Protein AF-A0A7C3TQA4-F1 (afdb_monomer_lite)

pLDDT: mean 70.21, std 20.8, range [30.2, 94.38]

Sequence (153 aa):
MIAHLFLALSFQSHSLDEIMVIEIKKLATSVAVTRKSTDLFTRYVGKLLFQKILEKLKHLVEHEVVVIDFDGIRSVDASFVDECIVPLLELSQTNTIPFYIKLINITDNVEYIVHQVIGMAKEQKRYIVMTDRLCKNGCHALGSISEMEKDII

Foldseek 3Di:
DPDPPPPVPPPPDPDPPQEAEDELVVQLVVVVVPPDDPLEAAQVSLQSSQVVVVVVCVPHDAAGEYEYECVPRRYYALNSCVRHVVVVQVCLVVPPRHYAYEYEPDDPRRVVSNLVSQVPPPDQDFHQYFYPDPDPVGTDRSGDDDPVNVVVD

Structure (mmCIF, N/CA/C/O backbone):
data_AF-A0A7C3TQA4-F1
#
_entry.id   AF-A0A7C3TQA4-F1
#
loop_
_atom_site.group_PDB
_atom_site.id
_atom_site.type_symbol
_atom_site.label_atom_id
_atom_site.label_alt_id
_atom_site.label_comp_id
_atom_site.label_asym_id
_atom_site.label_entity_id
_atom_site.label_seq_id
_atom_site.pdbx_PDB_ins_code
_atom_site.Cartn_x
_atom_site.Cartn_y
_atom_site.Cartn_z
_atom_site.occupancy
_atom_site.B_iso_or_equiv
_atom_site.auth_seq_id
_atom_site.auth_comp_id
_atom_site.auth_asym_id
_atom_site.auth_atom_id
_atom_site.pdbx_PDB_model_num
ATOM 1 N N . MET A 1 1 ? -35.444 -19.370 32.653 1.00 40.62 1 MET A N 1
ATOM 2 C CA . MET A 1 1 ? -34.397 -19.863 31.729 1.00 40.62 1 MET A CA 1
ATOM 3 C C . MET A 1 1 ? -34.851 -19.701 30.279 1.00 40.62 1 MET A C 1
ATOM 5 O O . MET A 1 1 ? -35.178 -20.686 29.640 1.00 40.62 1 MET A O 1
ATOM 9 N N . ILE A 1 2 ? -34.910 -18.473 29.757 1.00 42.88 2 ILE A N 1
ATOM 10 C CA . ILE A 1 2 ? -35.090 -18.208 28.315 1.00 42.88 2 ILE A CA 1
ATOM 11 C C . ILE A 1 2 ? -34.295 -16.932 28.005 1.00 42.88 2 ILE A C 1
ATOM 13 O O . ILE A 1 2 ? -34.861 -15.865 27.815 1.00 42.88 2 ILE A O 1
ATOM 17 N N . ALA A 1 3 ? -32.966 -17.014 28.089 1.00 36.03 3 ALA A N 1
ATOM 18 C CA . ALA A 1 3 ? -32.076 -15.887 27.776 1.00 36.03 3 ALA A CA 1
ATOM 19 C C . ALA A 1 3 ? -30.912 -16.274 26.845 1.00 36.03 3 ALA A C 1
ATOM 21 O O . ALA A 1 3 ? -30.164 -15.408 26.415 1.00 36.03 3 ALA A O 1
ATOM 22 N N . HIS A 1 4 ? -30.778 -17.555 26.481 1.00 36.06 4 HIS A N 1
ATOM 23 C CA . HIS A 1 4 ? -29.654 -18.034 25.666 1.00 36.06 4 HIS A CA 1
ATOM 24 C C . HIS A 1 4 ? -29.997 -18.346 24.206 1.00 36.06 4 HIS A C 1
ATOM 26 O O . HIS A 1 4 ? -29.104 -18.718 23.457 1.00 36.06 4 HIS A O 1
ATOM 32 N N . LEU A 1 5 ? -31.248 -18.156 23.770 1.00 33.97 5 LEU A N 1
ATOM 33 C CA . LEU A 1 5 ? -31.650 -18.476 22.392 1.00 33.97 5 LEU A CA 1
ATOM 34 C C . LEU A 1 5 ? -31.762 -17.257 21.458 1.00 33.97 5 LEU A C 1
ATOM 36 O O . LEU A 1 5 ? -32.007 -17.431 20.273 1.00 33.97 5 LEU A O 1
ATOM 40 N N . PHE A 1 6 ? -31.559 -16.032 21.958 1.00 30.20 6 PHE A N 1
ATOM 41 C CA . PHE A 1 6 ? -31.704 -14.810 21.148 1.00 30.20 6 PHE A CA 1
ATOM 42 C C . PHE A 1 6 ? -30.388 -14.234 20.601 1.00 30.20 6 PHE A C 1
ATOM 44 O O . PHE A 1 6 ? -30.428 -13.376 19.730 1.00 30.20 6 PHE A O 1
ATOM 51 N N . LEU A 1 7 ? -29.229 -14.721 21.055 1.00 33.81 7 LEU A N 1
ATOM 52 C CA . LEU A 1 7 ? -27.917 -14.213 20.621 1.00 33.81 7 LEU A CA 1
ATOM 53 C C . LEU A 1 7 ? -27.311 -14.979 19.434 1.00 33.81 7 LEU A C 1
ATOM 55 O O . LEU A 1 7 ? -26.341 -14.519 18.846 1.00 33.81 7 LEU A O 1
ATOM 59 N N . ALA A 1 8 ? -27.893 -16.120 19.054 1.00 31.33 8 ALA A N 1
ATOM 60 C CA . ALA A 1 8 ? -27.412 -16.936 17.934 1.00 31.33 8 ALA A CA 1
ATOM 61 C C . ALA A 1 8 ? -28.081 -16.597 16.586 1.00 31.33 8 ALA A C 1
ATOM 63 O O . ALA A 1 8 ? -27.720 -17.175 15.567 1.00 31.33 8 ALA A O 1
ATOM 64 N N . LEU A 1 9 ? -29.053 -15.675 16.567 1.00 31.16 9 LEU A N 1
ATOM 65 C CA . LEU A 1 9 ? -29.832 -15.320 15.370 1.00 31.16 9 LEU A CA 1
ATOM 66 C C . LEU A 1 9 ? -29.631 -13.870 14.898 1.00 31.16 9 LEU A C 1
ATOM 68 O O . LEU A 1 9 ? -30.233 -13.474 13.907 1.00 31.16 9 LEU A O 1
ATOM 72 N N . SER A 1 10 ? -28.772 -13.084 15.553 1.00 31.02 10 SER A N 1
ATOM 73 C CA . SER A 1 10 ? -28.471 -11.703 15.139 1.00 31.02 10 SER A CA 1
ATOM 74 C C . SER A 1 10 ? -27.234 -11.563 14.244 1.00 31.02 10 SER A C 1
ATOM 76 O O . SER A 1 10 ? -26.907 -10.451 13.854 1.00 31.02 10 SER A O 1
ATOM 78 N N . PHE A 1 11 ? -26.553 -12.662 13.895 1.00 38.72 11 PHE A N 1
ATOM 79 C CA . PHE A 1 11 ? -25.358 -12.644 13.032 1.00 38.72 11 PHE A CA 1
ATOM 80 C C . PHE A 1 11 ? -25.597 -13.160 11.605 1.00 38.72 11 PHE A C 1
ATOM 82 O O . PHE A 1 11 ? -24.659 -13.330 10.833 1.00 38.72 11 PHE A O 1
ATOM 89 N N . GLN A 1 12 ? -26.854 -13.380 11.215 1.00 39.19 12 GLN A N 1
ATOM 90 C CA . GLN A 1 12 ? -27.218 -13.537 9.809 1.00 39.19 12 GLN A CA 1
ATOM 91 C C . GLN A 1 12 ? -27.647 -12.172 9.267 1.00 39.19 12 GLN A C 1
ATOM 93 O O . GLN A 1 12 ? -28.634 -11.625 9.747 1.00 39.19 12 GLN A O 1
ATOM 98 N N . SER A 1 13 ? -26.930 -11.680 8.246 1.00 35.59 13 SER A N 1
ATOM 99 C CA . SER A 1 13 ? -27.210 -10.491 7.407 1.00 35.59 13 SER A CA 1
ATOM 100 C C . SER A 1 13 ? -26.462 -9.168 7.663 1.00 35.59 13 SER A C 1
ATOM 102 O O . SER A 1 13 ? -27.004 -8.117 7.339 1.00 35.59 13 SER A O 1
ATOM 104 N N . HIS A 1 14 ? -25.197 -9.181 8.102 1.00 37.91 14 HIS A N 1
ATOM 105 C CA . HIS A 1 14 ? -24.308 -8.069 7.721 1.00 37.91 14 HIS A CA 1
ATOM 106 C C . HIS A 1 14 ? -23.686 -8.377 6.356 1.00 37.91 14 HIS A C 1
ATOM 108 O O . HIS A 1 14 ? -23.099 -9.432 6.124 1.00 37.91 14 HIS A O 1
ATOM 114 N N . SER A 1 15 ? -24.013 -7.505 5.417 1.00 40.22 15 SER A N 1
ATOM 115 C CA . SER A 1 15 ? -23.927 -7.642 3.973 1.00 40.22 15 SER A CA 1
ATOM 116 C C . SER A 1 15 ? -22.495 -7.685 3.450 1.00 40.22 15 SER A C 1
ATOM 118 O O . SER A 1 15 ? -21.606 -7.016 3.962 1.00 40.22 15 SER A O 1
ATOM 120 N N . LEU A 1 16 ? -22.308 -8.359 2.315 1.00 45.78 16 LEU A N 1
ATOM 121 C CA . LEU A 1 16 ? -21.136 -8.264 1.431 1.00 45.78 16 LEU A CA 1
ATOM 122 C C . LEU A 1 16 ? -20.938 -6.849 0.818 1.00 45.78 16 LEU A C 1
ATOM 124 O O . LEU A 1 16 ? -20.279 -6.716 -0.209 1.00 45.78 16 LEU A O 1
ATOM 128 N N . ASP A 1 17 ? -21.515 -5.807 1.425 1.00 50.44 17 ASP A N 1
ATOM 129 C CA . ASP A 1 17 ? -21.532 -4.423 0.934 1.00 50.44 17 ASP A CA 1
ATOM 130 C C . ASP A 1 17 ? -20.406 -3.553 1.539 1.00 50.44 17 ASP A C 1
ATOM 132 O O . ASP A 1 17 ? -20.255 -2.401 1.146 1.00 50.44 17 ASP A O 1
ATOM 136 N N . GLU A 1 18 ? -19.583 -4.087 2.451 1.00 66.62 18 GLU A N 1
ATOM 137 C CA . GLU A 1 18 ? -18.530 -3.346 3.179 1.00 66.62 18 GLU A CA 1
ATOM 138 C C . GLU A 1 18 ? -17.110 -3.767 2.750 1.00 66.62 18 GLU A C 1
ATOM 140 O O . GLU A 1 18 ? -16.225 -4.029 3.572 1.00 66.62 18 GLU A O 1
ATOM 145 N N . ILE A 1 19 ? -16.885 -3.889 1.438 1.00 74.75 19 ILE A N 1
ATOM 146 C CA . ILE A 1 19 ? -15.566 -4.218 0.883 1.00 74.75 19 ILE A CA 1
ATOM 147 C C . ILE A 1 19 ? -15.158 -3.179 -0.162 1.00 74.75 19 ILE A C 1
ATOM 149 O O . ILE A 1 19 ? -15.711 -3.124 -1.265 1.00 74.75 19 ILE A O 1
ATOM 153 N N . MET A 1 20 ? -14.095 -2.431 0.133 1.00 86.75 20 MET A N 1
ATOM 154 C CA . MET A 1 20 ? -13.449 -1.544 -0.830 1.00 86.75 20 MET A CA 1
ATOM 155 C C . MET A 1 20 ? -12.304 -2.272 -1.525 1.00 86.75 20 MET A C 1
ATOM 157 O O . MET A 1 20 ? -11.281 -2.566 -0.912 1.00 86.75 20 MET A O 1
ATOM 161 N N . VAL A 1 21 ? -12.418 -2.493 -2.835 1.00 86.19 21 VAL A N 1
ATOM 162 C CA . VAL A 1 21 ? -11.326 -3.071 -3.634 1.00 86.19 21 VAL A CA 1
ATOM 163 C C . VAL A 1 21 ? -10.502 -1.974 -4.310 1.00 86.19 21 VAL A C 1
ATOM 165 O O . VAL A 1 21 ? -11.011 -1.124 -5.047 1.00 86.19 21 VAL A O 1
ATOM 168 N N . ILE A 1 22 ? -9.192 -2.012 -4.084 1.00 87.25 22 ILE A N 1
ATOM 169 C CA . ILE A 1 22 ? -8.198 -1.128 -4.677 1.00 87.25 22 ILE A CA 1
ATOM 170 C C . ILE A 1 22 ? -7.257 -1.940 -5.563 1.00 87.25 22 ILE A C 1
ATOM 172 O O . ILE A 1 22 ? -6.329 -2.596 -5.098 1.00 87.25 22 ILE A O 1
ATOM 176 N N . GLU A 1 23 ? -7.444 -1.808 -6.871 1.00 87.38 23 GLU A N 1
ATOM 177 C CA . GLU A 1 23 ? -6.588 -2.443 -7.871 1.00 87.38 23 GLU A CA 1
ATOM 178 C C . GLU A 1 23 ? -5.332 -1.605 -8.136 1.00 87.38 23 GLU A C 1
ATOM 180 O O . GLU A 1 23 ? -5.377 -0.572 -8.823 1.00 87.38 23 GLU A O 1
ATOM 185 N N . ILE A 1 24 ? -4.186 -2.068 -7.625 1.00 85.44 24 ILE A N 1
ATOM 186 C CA . ILE A 1 24 ? -2.905 -1.353 -7.713 1.00 85.44 24 ILE A CA 1
ATOM 187 C C . ILE A 1 24 ? -2.513 -1.095 -9.167 1.00 85.44 24 ILE A C 1
ATOM 189 O O . ILE A 1 24 ? -2.080 0.005 -9.512 1.00 85.44 24 ILE A O 1
ATOM 193 N N . LYS A 1 25 ? -2.735 -2.065 -10.055 1.00 85.94 25 LYS A N 1
ATOM 194 C CA . LYS A 1 25 ? -2.447 -1.929 -11.487 1.00 85.94 25 LYS A CA 1
ATOM 195 C C . LYS A 1 25 ? -3.272 -0.825 -12.158 1.00 85.94 25 LYS A C 1
ATOM 197 O O . LYS A 1 25 ? -2.721 -0.025 -12.924 1.00 85.94 25 LYS A O 1
ATOM 202 N N . LYS A 1 26 ? -4.577 -0.741 -11.864 1.00 85.31 26 LYS A N 1
ATOM 203 C CA . LYS A 1 26 ? -5.456 0.313 -12.406 1.00 85.31 26 LYS A CA 1
ATOM 204 C C . LYS A 1 26 ? -5.027 1.686 -11.900 1.00 85.31 26 LYS A C 1
ATOM 206 O O . LYS A 1 26 ? -4.874 2.612 -12.701 1.00 85.31 26 LYS A O 1
ATOM 211 N N . LEU A 1 27 ? -4.749 1.806 -10.600 1.00 85.56 27 LEU A N 1
ATOM 212 C CA . LEU A 1 27 ? -4.234 3.047 -10.025 1.00 85.56 27 LEU A CA 1
ATOM 213 C C . LEU A 1 27 ? -2.891 3.448 -10.648 1.00 85.56 27 LEU A C 1
ATOM 215 O O . LEU A 1 27 ? -2.749 4.590 -11.083 1.00 85.56 27 LEU A O 1
ATOM 219 N N . ALA A 1 28 ? -1.946 2.517 -10.785 1.00 83.12 28 ALA A N 1
ATOM 220 C CA . ALA A 1 28 ? -0.624 2.772 -11.358 1.00 83.12 28 ALA A CA 1
ATOM 221 C C . ALA A 1 28 ? -0.692 3.222 -12.826 1.00 83.12 28 ALA A C 1
ATOM 223 O O . ALA A 1 28 ? 0.120 4.037 -13.272 1.00 83.12 28 ALA A O 1
ATOM 224 N N . THR A 1 29 ? -1.670 2.717 -13.580 1.00 82.62 29 THR A N 1
ATOM 225 C CA . THR A 1 29 ? -1.927 3.146 -14.962 1.00 82.62 29 THR A CA 1
ATOM 226 C C . THR A 1 29 ? -2.468 4.578 -14.999 1.00 82.62 29 THR A C 1
ATOM 228 O O . THR A 1 29 ? -2.043 5.381 -15.832 1.00 82.62 29 THR A O 1
ATOM 231 N N . SER A 1 30 ? -3.365 4.926 -14.066 1.00 79.00 30 SER A N 1
ATOM 232 C CA . SER A 1 30 ? -3.995 6.253 -13.995 1.00 79.00 30 SER A CA 1
ATOM 233 C C . SER A 1 30 ? -3.010 7.385 -13.683 1.00 79.00 30 SER A C 1
ATOM 235 O O . SER A 1 30 ? -3.156 8.487 -14.203 1.00 79.00 30 SER A O 1
ATOM 237 N N . VAL A 1 31 ? -1.958 7.104 -12.907 1.00 74.38 31 VAL A N 1
ATOM 238 C CA . VAL A 1 31 ? -0.891 8.074 -12.598 1.00 74.38 31 VAL A CA 1
ATOM 239 C C . VAL A 1 31 ? 0.203 8.130 -13.673 1.00 74.38 31 VAL A C 1
ATOM 241 O O . VAL A 1 31 ? 1.267 8.695 -13.447 1.00 74.38 31 VAL A O 1
ATOM 244 N N . ALA A 1 32 ? -0.045 7.543 -14.852 1.00 63.94 32 ALA A N 1
ATOM 245 C CA . ALA A 1 32 ? 0.859 7.482 -16.005 1.00 63.94 32 ALA A CA 1
ATOM 246 C C . ALA A 1 32 ? 2.246 6.854 -15.742 1.00 63.94 32 ALA A C 1
ATOM 248 O O . ALA A 1 32 ? 3.103 6.887 -16.625 1.00 63.94 32 ALA A O 1
ATOM 249 N N . VAL A 1 33 ? 2.456 6.222 -14.582 1.00 62.31 33 VAL A N 1
ATOM 250 C CA . VAL A 1 33 ? 3.720 5.573 -14.194 1.00 62.31 33 VAL A CA 1
ATOM 251 C C . VAL A 1 33 ? 4.024 4.356 -15.075 1.00 62.31 33 VAL A C 1
ATOM 253 O O . VAL A 1 33 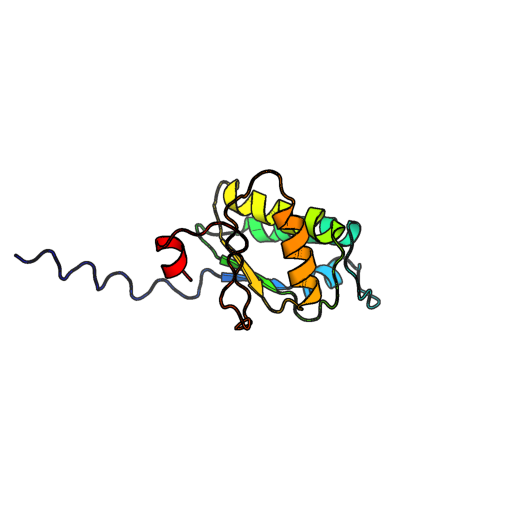? 5.180 4.082 -15.373 1.00 62.31 33 VAL A O 1
ATOM 256 N N . THR A 1 34 ? 2.993 3.645 -15.541 1.00 55.38 34 THR A N 1
ATOM 257 C CA . THR A 1 34 ? 3.129 2.324 -16.185 1.00 55.38 34 THR A CA 1
ATOM 258 C C . THR A 1 34 ? 2.677 2.289 -17.650 1.00 55.38 34 THR A C 1
ATOM 260 O O . THR A 1 34 ? 2.274 1.245 -18.156 1.00 55.38 34 THR A O 1
ATOM 263 N N . ARG A 1 35 ? 2.786 3.401 -18.405 1.00 52.00 35 ARG A N 1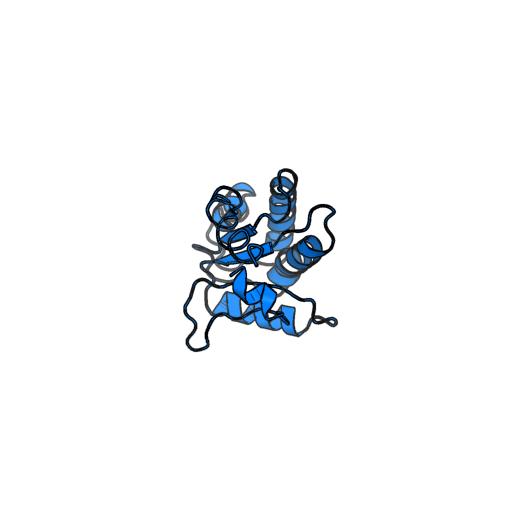
ATOM 264 C CA . ARG A 1 35 ? 2.552 3.373 -19.875 1.00 5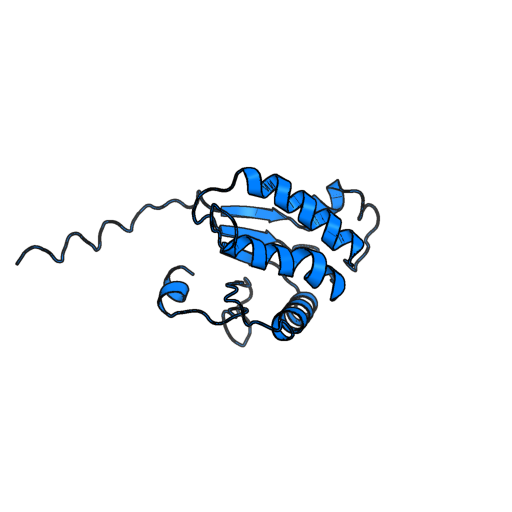2.00 35 ARG A CA 1
ATOM 265 C C . ARG A 1 35 ? 3.520 2.438 -20.624 1.00 52.00 35 ARG A C 1
ATOM 267 O O . ARG A 1 35 ? 3.262 2.077 -21.768 1.00 52.00 35 ARG A O 1
ATOM 274 N N . LYS A 1 36 ? 4.622 2.044 -19.982 1.00 53.03 36 LYS A N 1
ATOM 275 C CA . LYS A 1 36 ? 5.500 0.934 -20.364 1.00 53.03 36 LYS A CA 1
ATOM 276 C C . LYS A 1 36 ? 5.669 0.057 -19.127 1.00 53.03 36 LYS A C 1
ATOM 278 O O . LYS A 1 36 ? 5.782 0.599 -18.033 1.00 53.03 36 LYS A O 1
ATOM 283 N N . SER A 1 37 ? 5.648 -1.262 -19.298 1.00 48.69 37 SER A N 1
ATOM 28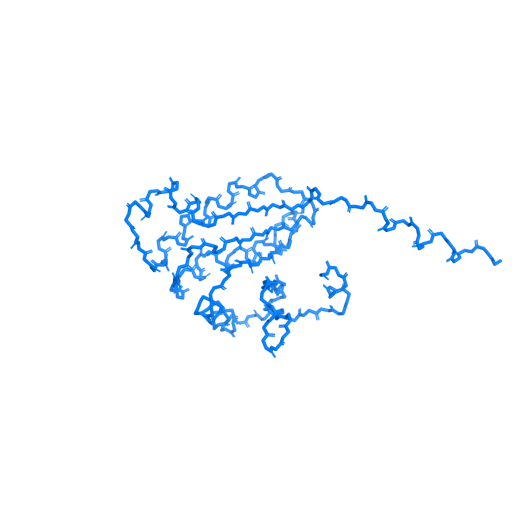4 C CA . SER A 1 37 ? 5.770 -2.249 -18.222 1.00 48.69 37 SER A CA 1
ATOM 285 C C . SER A 1 37 ? 7.066 -2.057 -17.426 1.00 48.69 37 SER A C 1
ATOM 287 O O . SER A 1 37 ? 8.107 -2.628 -17.747 1.00 48.69 37 SER A O 1
ATOM 289 N N . THR A 1 38 ? 7.038 -1.233 -16.388 1.00 55.69 38 THR A N 1
ATOM 290 C CA . THR A 1 38 ? 8.031 -1.328 -15.327 1.00 55.69 38 THR A CA 1
ATOM 291 C C . THR A 1 38 ? 7.587 -2.483 -14.450 1.00 55.69 38 THR A C 1
ATOM 293 O O . THR A 1 38 ? 6.646 -2.350 -13.670 1.00 55.69 38 THR A O 1
ATOM 296 N N . ASP A 1 39 ? 8.252 -3.623 -14.618 1.00 72.75 39 ASP A N 1
ATOM 297 C CA . ASP A 1 39 ? 8.016 -4.840 -13.834 1.00 72.75 39 ASP A CA 1
ATOM 298 C C . ASP A 1 39 ? 8.312 -4.644 -12.331 1.00 72.75 39 ASP A C 1
ATOM 300 O O . ASP A 1 39 ? 7.921 -5.484 -11.523 1.00 72.75 39 ASP A O 1
ATOM 304 N N . LEU A 1 40 ? 8.965 -3.530 -11.962 1.00 86.50 40 LEU A N 1
ATOM 305 C CA . LEU A 1 40 ? 9.370 -3.178 -10.604 1.00 86.50 40 LEU A CA 1
ATOM 306 C C . LEU A 1 40 ? 8.727 -1.868 -10.126 1.00 86.50 40 LEU A C 1
ATOM 308 O O . LEU A 1 40 ? 8.929 -0.808 -10.722 1.00 86.50 40 LEU A O 1
ATOM 312 N N . PHE A 1 41 ? 8.011 -1.936 -9.006 1.00 90.12 41 PHE A N 1
ATOM 313 C CA . PHE A 1 41 ? 7.448 -0.773 -8.320 1.00 90.12 41 PHE A CA 1
ATOM 314 C C . PHE A 1 41 ? 8.421 -0.291 -7.239 1.00 90.12 41 PHE A C 1
ATOM 316 O O . PHE A 1 41 ? 8.837 -1.070 -6.389 1.00 90.12 41 PHE A O 1
ATOM 323 N N . THR A 1 42 ? 8.782 0.992 -7.260 1.00 91.38 42 THR A N 1
ATOM 324 C CA . THR A 1 42 ? 9.783 1.600 -6.359 1.00 91.38 42 THR A CA 1
ATOM 325 C C . THR A 1 42 ? 9.196 2.783 -5.583 1.00 91.38 42 THR A C 1
ATOM 327 O O . THR A 1 42 ? 8.041 3.156 -5.800 1.00 91.38 42 THR A O 1
ATOM 330 N N . ARG A 1 43 ? 9.991 3.423 -4.713 1.00 92.75 43 ARG A N 1
ATOM 331 C CA . ARG A 1 43 ? 9.631 4.608 -3.904 1.00 92.75 43 ARG A CA 1
ATOM 332 C C . ARG A 1 43 ? 8.710 5.620 -4.589 1.00 92.75 43 ARG A C 1
ATOM 334 O O . ARG A 1 43 ? 7.696 6.004 -4.016 1.00 92.75 43 ARG A O 1
ATOM 341 N N . TYR A 1 44 ? 9.055 6.081 -5.795 1.00 90.25 44 TYR A N 1
ATOM 342 C CA . TYR A 1 44 ? 8.250 7.093 -6.495 1.00 90.25 44 TYR A CA 1
ATOM 343 C C . TYR A 1 44 ? 6.832 6.585 -6.790 1.00 90.25 44 TYR A C 1
ATOM 345 O O . TYR A 1 44 ? 5.854 7.295 -6.565 1.00 90.25 44 TYR A O 1
ATOM 353 N N . VAL A 1 45 ? 6.725 5.328 -7.226 1.00 90.06 45 VAL A N 1
ATOM 354 C CA . VAL A 1 45 ? 5.448 4.656 -7.488 1.00 90.06 45 VAL A CA 1
ATOM 355 C C . VAL A 1 45 ? 4.663 4.465 -6.192 1.00 90.06 45 VAL A C 1
ATOM 357 O O . VAL A 1 45 ? 3.466 4.734 -6.168 1.00 90.06 45 VAL A O 1
ATOM 360 N N . GLY A 1 46 ? 5.347 4.079 -5.109 1.00 92.50 46 GLY A N 1
ATOM 361 C CA . GLY A 1 46 ? 4.756 3.923 -3.778 1.00 92.50 46 GLY A CA 1
ATOM 362 C C . GLY A 1 46 ? 4.097 5.207 -3.286 1.00 92.50 46 GLY A C 1
ATOM 363 O O . GLY A 1 46 ? 2.910 5.200 -2.974 1.00 92.50 46 GLY A O 1
ATOM 364 N N . LYS A 1 47 ? 4.818 6.334 -3.345 1.00 93.69 47 LYS A N 1
ATOM 365 C CA . LYS A 1 47 ? 4.282 7.651 -2.964 1.00 93.69 47 LYS A CA 1
ATOM 366 C C . LYS A 1 47 ? 3.032 8.023 -3.754 1.00 93.69 47 LYS A C 1
ATOM 368 O O . LYS A 1 47 ? 2.044 8.461 -3.172 1.00 93.69 47 LYS A O 1
ATOM 373 N N . LEU A 1 48 ? 3.065 7.858 -5.077 1.00 91.50 48 LEU A N 1
ATOM 374 C CA . LEU A 1 48 ? 1.928 8.204 -5.933 1.00 91.50 48 LEU A CA 1
ATOM 375 C C . LEU A 1 48 ? 0.705 7.330 -5.652 1.00 91.50 48 LEU A C 1
ATOM 377 O O . LEU A 1 48 ? -0.413 7.842 -5.581 1.00 91.50 48 LEU A O 1
ATOM 381 N N . LEU A 1 49 ? 0.916 6.024 -5.486 1.00 92.38 49 LEU A N 1
ATOM 382 C CA . LEU A 1 49 ? -0.159 5.090 -5.181 1.00 92.38 49 LEU A CA 1
ATOM 383 C C . LEU A 1 49 ? -0.761 5.359 -3.811 1.00 92.38 49 LEU A C 1
ATOM 385 O O . LEU A 1 49 ? -1.982 5.419 -3.710 1.00 92.38 49 LEU A O 1
ATOM 389 N N . PHE A 1 50 ? 0.062 5.618 -2.797 1.00 94.38 50 PHE A N 1
ATOM 390 C CA . PHE A 1 50 ? -0.425 5.969 -1.471 1.00 94.38 50 PHE A CA 1
ATOM 391 C C . PHE A 1 50 ? -1.338 7.199 -1.509 1.00 94.38 50 PHE A C 1
ATOM 393 O O . PHE A 1 50 ? -2.457 7.144 -1.007 1.00 94.38 50 PHE A O 1
ATOM 400 N N . GLN A 1 51 ? -0.939 8.274 -2.199 1.00 94.19 51 GLN A N 1
ATOM 401 C CA . GLN A 1 51 ? -1.789 9.464 -2.343 1.00 94.19 51 GLN A CA 1
ATOM 402 C C . GLN A 1 51 ? -3.123 9.158 -3.040 1.00 94.19 51 GLN A C 1
ATOM 404 O O . GLN A 1 51 ? -4.172 9.648 -2.625 1.00 94.19 51 GLN A O 1
ATOM 409 N N . LYS A 1 52 ? -3.115 8.304 -4.069 1.00 91.88 52 LYS A N 1
ATOM 410 C CA . LYS A 1 52 ? -4.344 7.876 -4.755 1.00 91.88 52 LYS A CA 1
ATOM 411 C C . LYS A 1 52 ? -5.233 6.986 -3.894 1.00 91.88 52 LYS A C 1
ATOM 413 O O . LYS A 1 52 ? -6.454 7.054 -4.008 1.00 91.88 52 LYS A O 1
ATOM 418 N N . ILE A 1 53 ? -4.635 6.167 -3.038 1.00 93.00 53 ILE A N 1
ATOM 419 C CA . ILE A 1 53 ? -5.359 5.362 -2.059 1.00 93.00 53 ILE A CA 1
ATOM 420 C C . ILE A 1 53 ? -6.032 6.286 -1.046 1.00 93.00 53 ILE A C 1
ATOM 422 O O . ILE A 1 53 ? -7.237 6.170 -0.861 1.00 93.00 53 ILE A O 1
ATOM 426 N N . LEU A 1 54 ? -5.320 7.275 -0.495 1.00 93.06 54 LEU A N 1
ATOM 427 C CA . LEU A 1 54 ? -5.898 8.259 0.430 1.00 93.06 54 LEU A CA 1
ATOM 428 C C . LEU A 1 54 ? -7.132 8.965 -0.141 1.00 93.06 54 LEU A C 1
ATOM 430 O O . LEU A 1 54 ? -8.087 9.209 0.587 1.00 93.06 54 LEU A O 1
ATOM 434 N N . GLU A 1 55 ? -7.139 9.286 -1.439 1.00 91.94 55 GLU A N 1
ATOM 435 C CA . GLU A 1 55 ? -8.318 9.858 -2.101 1.00 91.94 55 GLU A CA 1
ATOM 436 C C . GLU A 1 55 ? -9.534 8.920 -2.033 1.00 91.94 55 GLU A C 1
ATOM 438 O O . GLU A 1 55 ? -10.645 9.394 -1.806 1.00 91.94 55 GLU A O 1
ATOM 443 N N . LYS A 1 56 ? -9.330 7.605 -2.188 1.00 89.50 56 LYS A N 1
ATOM 444 C CA . LYS A 1 56 ? -10.392 6.589 -2.101 1.00 89.50 56 LYS A CA 1
ATOM 445 C C . LYS A 1 56 ? -10.871 6.371 -0.666 1.00 89.50 56 LYS A C 1
ATOM 447 O O . LYS A 1 56 ? -12.076 6.299 -0.445 1.00 89.50 56 LYS A O 1
ATOM 452 N N . LEU A 1 57 ? -9.951 6.360 0.301 1.00 89.81 57 LEU A N 1
ATOM 453 C CA . LEU A 1 57 ? -10.262 6.170 1.725 1.00 89.81 57 LEU A CA 1
ATOM 454 C C . LEU A 1 57 ? -11.092 7.319 2.334 1.00 89.81 57 LEU A C 1
ATOM 456 O O . LEU A 1 57 ? -11.559 7.209 3.460 1.00 89.81 57 LEU A O 1
ATOM 460 N N . LYS A 1 58 ? -11.314 8.431 1.619 1.00 87.62 58 LYS A N 1
ATOM 461 C CA . LYS A 1 58 ? -12.234 9.496 2.069 1.00 87.62 58 LYS A CA 1
ATOM 462 C C . LYS A 1 58 ? -13.694 9.052 2.132 1.00 87.62 58 LYS A C 1
ATOM 464 O O . LYS A 1 58 ? -14.498 9.723 2.769 1.00 87.62 58 LYS A O 1
ATOM 469 N N . HIS A 1 59 ? -14.036 7.976 1.433 1.00 84.19 59 HIS A N 1
ATOM 470 C CA . HIS A 1 59 ? -15.396 7.446 1.336 1.00 84.19 59 HIS A CA 1
ATOM 471 C C . HIS A 1 59 ? -15.589 6.180 2.172 1.00 84.19 59 HIS A C 1
ATOM 473 O O . HIS A 1 59 ? -16.518 5.424 1.918 1.00 84.19 59 HIS A O 1
ATOM 479 N N . LEU A 1 60 ? -14.678 5.945 3.113 1.00 82.81 60 LEU A N 1
ATOM 480 C CA . LEU A 1 60 ? -14.594 4.714 3.877 1.00 82.81 60 LEU A CA 1
ATOM 481 C C . LEU A 1 60 ? -15.664 4.672 4.969 1.00 82.81 60 LEU A C 1
ATOM 483 O O . LEU A 1 60 ? -15.935 5.685 5.623 1.00 82.81 60 LEU A O 1
ATOM 487 N N . VAL A 1 61 ? -16.264 3.501 5.143 1.00 77.38 61 VAL A N 1
ATOM 488 C CA . VAL A 1 61 ? -17.280 3.226 6.164 1.00 77.38 61 VAL A CA 1
ATOM 489 C C . VAL A 1 61 ? -16.625 2.554 7.376 1.00 77.38 61 VAL A C 1
ATOM 491 O O . VAL A 1 61 ? -15.560 1.951 7.277 1.00 77.38 61 VAL A O 1
ATOM 494 N N . GLU A 1 62 ? -17.218 2.699 8.560 1.00 69.25 62 GLU A N 1
ATOM 495 C CA . GLU A 1 62 ? -16.673 2.112 9.789 1.00 69.25 62 GLU A CA 1
ATOM 496 C C . GLU A 1 62 ? -16.495 0.593 9.673 1.00 69.25 62 GLU A C 1
ATOM 498 O O . GLU A 1 62 ? -17.408 -0.096 9.233 1.00 69.25 62 GLU A O 1
ATOM 503 N N . HIS A 1 63 ? -15.323 0.087 10.078 1.00 67.88 63 HIS A N 1
ATOM 504 C CA . HIS A 1 63 ? -14.949 -1.335 10.024 1.00 67.88 63 HIS A CA 1
ATOM 505 C C . HIS A 1 63 ? -14.900 -1.964 8.618 1.00 67.88 63 HIS A C 1
ATOM 507 O O . HIS A 1 63 ? -14.788 -3.183 8.500 1.00 67.88 63 HIS A O 1
ATOM 513 N N . GLU A 1 64 ? -14.897 -1.155 7.555 1.00 78.19 64 GLU A N 1
ATOM 514 C CA . GLU A 1 64 ? -14.795 -1.642 6.178 1.00 78.19 64 GLU A CA 1
ATOM 515 C C . GLU A 1 64 ? -13.461 -2.372 5.922 1.00 78.19 64 GLU A C 1
ATOM 517 O O . GLU A 1 64 ? -12.401 -2.013 6.455 1.00 78.19 64 GLU A O 1
ATOM 522 N N . VAL A 1 65 ? -13.491 -3.402 5.071 1.00 80.88 65 VAL A N 1
ATOM 523 C CA . VAL A 1 65 ? -12.278 -4.109 4.640 1.00 80.88 65 VAL A CA 1
ATOM 524 C C . VAL A 1 65 ? -11.760 -3.497 3.342 1.00 80.88 65 VAL A C 1
ATOM 526 O O . VAL A 1 65 ? -12.394 -3.578 2.290 1.00 80.88 65 VAL A O 1
ATOM 529 N N . VAL A 1 66 ? -10.553 -2.934 3.392 1.00 86.25 66 VAL A N 1
ATOM 530 C CA . VAL A 1 66 ? -9.832 -2.430 2.223 1.00 86.25 66 VAL A CA 1
ATOM 531 C C . VAL A 1 66 ? -8.973 -3.543 1.631 1.00 86.25 66 VAL A C 1
ATOM 533 O O . VAL A 1 66 ? -7.926 -3.920 2.160 1.00 86.25 66 VAL A O 1
ATOM 536 N N . VAL A 1 67 ? -9.401 -4.057 0.486 1.00 86.12 67 VAL A N 1
ATOM 537 C CA . VAL A 1 67 ? -8.688 -5.075 -0.282 1.00 86.12 67 VAL A CA 1
ATOM 538 C C . VAL A 1 67 ? -7.730 -4.397 -1.257 1.00 86.12 67 VAL A C 1
ATOM 540 O O . VAL A 1 67 ? -8.152 -3.685 -2.163 1.00 86.12 67 VAL A O 1
ATOM 543 N N . ILE A 1 68 ? -6.431 -4.638 -1.107 1.00 89.50 68 ILE A N 1
ATOM 544 C CA . ILE A 1 68 ? -5.388 -4.188 -2.027 1.00 89.50 68 ILE A CA 1
ATOM 545 C C . ILE A 1 68 ? -5.045 -5.333 -2.973 1.00 89.50 68 ILE A C 1
ATOM 547 O O . ILE A 1 68 ? -4.475 -6.346 -2.566 1.00 89.50 68 ILE A O 1
ATOM 551 N N . ASP A 1 69 ? -5.386 -5.160 -4.244 1.00 88.12 69 ASP A N 1
ATOM 552 C CA . ASP A 1 69 ? -5.192 -6.165 -5.279 1.00 88.12 69 ASP A CA 1
ATOM 553 C C . ASP A 1 69 ? -3.891 -5.924 -6.057 1.00 88.12 69 ASP A C 1
ATOM 555 O O . ASP A 1 69 ? -3.716 -4.890 -6.719 1.00 88.12 69 ASP A O 1
ATOM 559 N N . PHE A 1 70 ? -2.981 -6.898 -5.962 1.00 87.62 70 PHE A N 1
ATOM 560 C CA . PHE A 1 70 ? -1.691 -6.936 -6.650 1.00 87.62 70 PHE A CA 1
ATOM 561 C C . PHE A 1 70 ? -1.738 -7.674 -7.995 1.00 87.62 70 PHE A C 1
ATOM 563 O O . PHE A 1 70 ? -0.680 -7.952 -8.565 1.00 87.62 70 PHE A O 1
ATOM 570 N N . ASP A 1 71 ? -2.920 -7.963 -8.548 1.00 85.94 71 ASP A N 1
ATOM 571 C CA . ASP A 1 71 ? -3.015 -8.621 -9.848 1.00 85.94 71 ASP A CA 1
ATOM 572 C C . ASP A 1 71 ? -2.225 -7.870 -10.935 1.00 85.94 71 ASP A C 1
ATOM 574 O O . ASP A 1 71 ? -2.279 -6.645 -11.107 1.00 85.94 71 ASP A O 1
ATOM 578 N N . GLY A 1 72 ? -1.431 -8.640 -11.677 1.00 83.25 72 GLY A N 1
ATOM 579 C CA . GLY A 1 72 ? -0.520 -8.136 -12.697 1.00 83.25 72 GLY A CA 1
ATOM 580 C C . GLY A 1 72 ? 0.680 -7.332 -12.180 1.00 83.25 72 GLY A C 1
ATOM 581 O O . GLY A 1 72 ? 1.408 -6.785 -13.012 1.00 83.25 72 GLY A O 1
ATOM 582 N N . ILE A 1 73 ? 0.925 -7.269 -10.866 1.00 85.38 73 ILE A N 1
ATOM 583 C CA . ILE A 1 73 ? 2.140 -6.690 -10.279 1.00 85.38 73 ILE A CA 1
ATOM 584 C C . ILE A 1 73 ? 3.197 -7.785 -10.123 1.00 85.38 73 ILE A C 1
ATOM 586 O O . ILE A 1 73 ? 3.036 -8.730 -9.356 1.00 85.38 73 ILE A O 1
ATOM 590 N N . ARG A 1 74 ? 4.302 -7.673 -10.870 1.00 83.12 74 ARG A N 1
ATOM 591 C CA . ARG A 1 74 ? 5.350 -8.710 -10.893 1.00 83.12 74 ARG A CA 1
ATOM 592 C C . ARG A 1 74 ? 6.336 -8.589 -9.736 1.00 83.12 74 ARG A C 1
ATOM 594 O O . ARG A 1 74 ? 6.671 -9.600 -9.123 1.00 83.12 74 ARG A O 1
ATOM 601 N N . SER A 1 75 ? 6.807 -7.376 -9.452 1.00 86.50 75 SER A N 1
ATOM 602 C CA . SER A 1 75 ? 7.797 -7.113 -8.409 1.00 86.50 75 SER A CA 1
ATOM 603 C C . SER A 1 75 ? 7.594 -5.744 -7.770 1.00 86.50 75 SER A C 1
ATOM 605 O O . SER A 1 75 ? 7.217 -4.769 -8.424 1.00 86.50 75 SER A O 1
ATOM 607 N N . VAL A 1 76 ? 7.937 -5.659 -6.491 1.00 90.81 76 VAL A N 1
ATOM 608 C CA . VAL A 1 76 ? 8.086 -4.407 -5.743 1.00 90.81 76 VAL A CA 1
ATOM 609 C C . VAL A 1 76 ? 9.513 -4.321 -5.207 1.00 90.81 76 VAL A C 1
ATOM 611 O O . VAL A 1 76 ? 10.204 -5.332 -5.139 1.00 90.81 76 VAL A O 1
ATOM 614 N N . ASP A 1 77 ? 9.963 -3.124 -4.866 1.00 92.38 77 ASP A N 1
ATOM 615 C CA . ASP A 1 77 ? 11.180 -2.881 -4.093 1.00 92.38 77 ASP A CA 1
ATOM 616 C C . ASP A 1 77 ? 10.821 -2.617 -2.620 1.00 92.38 77 ASP A C 1
ATOM 618 O O . ASP A 1 77 ? 9.703 -2.192 -2.321 1.00 92.38 77 ASP A O 1
ATOM 622 N N . ALA A 1 78 ? 11.764 -2.798 -1.691 1.00 92.12 78 ALA A N 1
ATOM 623 C CA . ALA A 1 78 ? 11.539 -2.494 -0.271 1.00 92.12 78 ALA A CA 1
ATOM 624 C C . ALA A 1 78 ? 11.066 -1.043 -0.070 1.00 92.12 78 ALA A C 1
ATOM 626 O O . ALA A 1 78 ? 10.141 -0.776 0.695 1.00 92.12 78 ALA A O 1
ATOM 627 N N . SER A 1 79 ? 11.609 -0.113 -0.864 1.00 94.06 79 SER A N 1
ATOM 628 C CA . SER A 1 79 ? 11.216 1.294 -0.813 1.00 94.06 79 SER A CA 1
ATOM 629 C C . SER A 1 79 ? 9.772 1.562 -1.251 1.00 94.06 79 SER A C 1
ATOM 631 O O . SER A 1 79 ? 9.216 2.595 -0.893 1.00 94.06 79 SER A O 1
ATOM 633 N N . PHE A 1 80 ? 9.147 0.668 -2.023 1.00 93.69 80 PHE A N 1
ATOM 634 C CA . PHE A 1 80 ? 7.716 0.754 -2.315 1.00 93.69 80 PHE A CA 1
ATOM 635 C C . PHE A 1 80 ? 6.884 0.386 -1.083 1.00 93.69 80 PHE A C 1
ATOM 637 O O . PHE A 1 80 ? 5.906 1.068 -0.779 1.00 93.69 80 PHE A O 1
ATOM 644 N N . VAL A 1 81 ? 7.284 -0.669 -0.367 1.00 91.56 81 VAL A N 1
ATOM 645 C CA . VAL A 1 81 ? 6.594 -1.128 0.845 1.00 91.56 81 VAL A CA 1
ATOM 646 C C . VAL A 1 81 ? 6.649 -0.046 1.926 1.00 91.56 81 VAL A C 1
ATOM 648 O O . VAL A 1 81 ? 5.601 0.295 2.472 1.00 91.56 81 VAL A O 1
ATOM 651 N N . ASP A 1 82 ? 7.819 0.561 2.141 1.00 91.06 82 ASP A N 1
ATOM 652 C CA . ASP A 1 82 ? 8.018 1.670 3.091 1.00 91.06 82 ASP A CA 1
ATOM 653 C C . ASP A 1 82 ? 7.149 2.901 2.797 1.00 91.06 82 ASP A C 1
ATOM 655 O O . ASP A 1 82 ? 6.760 3.623 3.707 1.00 91.06 82 ASP A O 1
ATOM 659 N N . GLU A 1 83 ? 6.871 3.180 1.524 1.00 93.75 83 GLU A N 1
ATOM 660 C CA . GLU A 1 83 ? 6.228 4.433 1.101 1.00 93.75 83 GLU A CA 1
ATOM 661 C C . GLU A 1 83 ? 4.731 4.276 0.832 1.00 93.75 83 GLU A C 1
ATOM 663 O O . GLU A 1 83 ? 4.025 5.269 0.667 1.00 93.75 83 GLU A O 1
ATOM 668 N N . CYS A 1 84 ? 4.243 3.036 0.758 1.00 93.12 84 CYS A N 1
ATOM 669 C CA . CYS A 1 84 ? 2.850 2.747 0.442 1.00 93.12 84 CYS A CA 1
ATOM 670 C C . CYS A 1 84 ? 2.206 1.802 1.448 1.00 93.12 84 CYS A C 1
ATOM 672 O O . CYS A 1 84 ? 1.176 2.141 2.020 1.00 93.12 84 CYS A O 1
ATOM 674 N N . ILE A 1 85 ? 2.785 0.622 1.667 1.00 90.75 85 ILE A N 1
ATOM 675 C CA . ILE A 1 85 ? 2.143 -0.422 2.471 1.00 90.75 85 ILE A CA 1
ATOM 676 C C . ILE A 1 85 ? 2.265 -0.106 3.958 1.00 90.75 85 ILE A C 1
ATOM 678 O O . ILE A 1 85 ? 1.250 -0.090 4.644 1.00 90.75 85 ILE A O 1
ATOM 682 N N . VAL A 1 86 ? 3.464 0.220 4.450 1.00 87.94 86 VAL A N 1
ATOM 683 C CA . VAL A 1 86 ? 3.663 0.573 5.866 1.00 87.94 86 VAL A CA 1
ATOM 684 C C . VAL A 1 86 ? 2.800 1.777 6.275 1.00 87.94 86 VAL A C 1
ATOM 686 O O . VAL A 1 86 ? 2.037 1.636 7.228 1.00 87.94 86 VAL A O 1
ATOM 689 N N . PRO A 1 87 ? 2.790 2.913 5.550 1.00 90.75 87 PRO A N 1
ATOM 690 C CA . PRO A 1 87 ? 1.951 4.052 5.920 1.00 90.75 87 PRO A CA 1
ATOM 691 C C . PRO A 1 87 ? 0.453 3.742 5.855 1.00 90.75 87 PRO A C 1
ATOM 693 O O . PRO A 1 87 ? -0.319 4.265 6.654 1.00 90.75 87 PRO A O 1
ATOM 696 N N . LEU A 1 88 ? 0.020 2.887 4.921 1.00 89.38 88 LEU A N 1
ATOM 697 C CA . LEU A 1 88 ? -1.375 2.459 4.823 1.00 89.38 88 LEU A CA 1
ATOM 698 C C . LEU A 1 88 ? -1.785 1.602 6.026 1.00 89.38 88 LEU A C 1
ATOM 700 O O . LEU A 1 88 ? -2.857 1.801 6.593 1.00 89.38 88 LEU A O 1
ATOM 704 N N . LEU A 1 89 ? -0.908 0.691 6.437 1.00 84.69 89 LEU A N 1
ATOM 705 C CA . LEU A 1 89 ? -1.094 -0.124 7.625 1.00 84.69 89 LEU A CA 1
ATOM 706 C C . LEU A 1 89 ? -1.142 0.735 8.903 1.00 84.69 89 LEU A C 1
ATOM 708 O O . LEU A 1 89 ? -2.012 0.535 9.746 1.00 84.69 89 LEU A O 1
ATOM 712 N N . GLU A 1 90 ? -0.275 1.738 9.034 1.00 85.06 90 GLU A N 1
ATOM 713 C CA . GLU A 1 90 ? -0.323 2.688 10.155 1.00 85.06 90 GLU A CA 1
ATOM 714 C C . GLU A 1 90 ? -1.598 3.537 10.146 1.00 85.06 90 GLU A C 1
ATOM 716 O O . GLU A 1 90 ? -2.211 3.768 11.193 1.00 85.06 90 GLU A O 1
ATOM 721 N N . LEU A 1 91 ? -2.031 3.972 8.961 1.00 87.44 91 LEU A N 1
ATOM 722 C CA . LEU A 1 91 ? -3.265 4.727 8.796 1.00 87.44 91 LEU A CA 1
ATOM 723 C C . LEU A 1 91 ? -4.484 3.903 9.213 1.00 87.44 91 LEU A C 1
ATOM 725 O O . LEU A 1 91 ? -5.352 4.438 9.888 1.00 87.44 91 LEU A O 1
ATOM 729 N N . SER A 1 92 ? -4.534 2.611 8.883 1.00 82.88 92 SER A N 1
ATOM 730 C CA . SER A 1 92 ? -5.662 1.737 9.246 1.00 82.88 92 SER A CA 1
ATOM 731 C C . SER A 1 92 ? -5.970 1.698 10.747 1.00 82.88 92 SER A C 1
ATOM 733 O O . SER A 1 92 ? -7.124 1.549 11.141 1.00 82.88 92 SER A O 1
ATOM 735 N N . GLN A 1 93 ? -4.947 1.921 11.579 1.00 77.00 93 GLN A N 1
ATOM 736 C CA . GLN A 1 93 ? -5.048 1.924 13.040 1.00 77.00 93 GLN A CA 1
ATOM 737 C C . GLN A 1 93 ? -5.262 3.319 13.635 1.00 77.00 93 GLN A C 1
ATOM 739 O O . GLN A 1 93 ? -5.791 3.447 14.736 1.00 77.00 93 GLN A O 1
ATOM 744 N N . THR A 1 94 ? -4.785 4.361 12.951 1.00 81.38 94 THR A N 1
ATOM 745 C CA . THR A 1 94 ? -4.757 5.739 13.474 1.00 81.38 94 THR A CA 1
ATOM 746 C C . THR A 1 94 ? -5.841 6.634 12.881 1.00 81.38 94 THR A C 1
ATOM 748 O O . THR A 1 94 ? -6.057 7.741 13.377 1.00 81.38 94 THR A O 1
ATOM 751 N N . ASN A 1 95 ? -6.521 6.182 11.825 1.00 79.88 95 ASN A N 1
ATOM 752 C CA . ASN A 1 95 ? -7.615 6.913 11.204 1.00 79.88 95 ASN A CA 1
ATOM 753 C C . ASN A 1 95 ? -8.802 7.041 12.172 1.00 79.88 95 ASN A C 1
ATOM 755 O O . ASN A 1 95 ? -9.065 6.158 12.985 1.00 79.88 95 ASN A O 1
ATOM 759 N N . THR A 1 96 ? -9.536 8.149 12.064 1.00 80.31 96 THR A N 1
ATOM 760 C CA . THR A 1 96 ? -10.748 8.408 12.855 1.00 80.31 96 THR A CA 1
ATOM 761 C C . THR A 1 96 ? -11.804 7.325 12.646 1.00 80.31 96 THR A C 1
ATOM 763 O O . THR A 1 96 ? -12.561 7.033 13.564 1.00 80.31 96 THR A O 1
ATOM 766 N N . ILE A 1 97 ? -11.825 6.735 11.449 1.00 80.75 97 ILE A N 1
ATOM 767 C CA . ILE A 1 97 ? -12.625 5.566 11.098 1.00 80.75 97 ILE A CA 1
ATOM 768 C C . ILE A 1 97 ? -11.642 4.403 10.882 1.00 80.75 97 ILE A C 1
ATOM 770 O O . ILE A 1 97 ? -10.981 4.372 9.837 1.00 80.75 97 ILE A O 1
ATOM 774 N N . PRO A 1 98 ? -11.470 3.502 11.867 1.00 77.44 98 PRO A N 1
ATOM 775 C CA . PRO A 1 98 ? -10.601 2.339 11.730 1.00 77.44 98 PRO A CA 1
ATOM 776 C C . PRO A 1 98 ? -11.101 1.393 10.637 1.00 77.44 98 PRO A C 1
ATOM 778 O O . PRO A 1 98 ? -12.307 1.254 10.425 1.00 77.44 98 PRO A O 1
ATOM 781 N N . PHE A 1 99 ? -10.165 0.730 9.961 1.00 81.81 99 PHE A N 1
ATOM 782 C CA . PHE A 1 99 ? -10.464 -0.195 8.869 1.00 81.81 99 PHE A CA 1
ATOM 783 C C . PHE A 1 99 ? -9.458 -1.339 8.810 1.00 81.81 99 PHE A C 1
ATOM 785 O O . PHE A 1 99 ? -8.366 -1.250 9.369 1.00 81.81 99 PHE A O 1
ATOM 792 N N . TYR A 1 100 ? -9.815 -2.415 8.114 1.00 80.25 100 TYR A N 1
ATOM 793 C CA . TYR A 1 100 ? -8.943 -3.577 7.941 1.00 80.25 100 TYR A CA 1
ATOM 794 C C . TYR A 1 100 ? -8.305 -3.578 6.557 1.00 80.25 100 TYR A C 1
ATOM 796 O O . TYR A 1 100 ? -8.870 -3.045 5.605 1.00 80.25 100 TYR A O 1
ATOM 804 N N . ILE A 1 101 ? -7.127 -4.189 6.423 1.00 82.62 101 ILE A N 1
ATOM 805 C CA . ILE A 1 101 ? -6.432 -4.306 5.138 1.00 82.62 101 ILE A CA 1
ATOM 806 C C . ILE A 1 101 ? -6.280 -5.777 4.769 1.00 82.62 101 ILE A C 1
ATOM 808 O O . ILE A 1 101 ? -5.874 -6.606 5.574 1.00 82.62 101 ILE A O 1
ATOM 812 N N . LYS A 1 102 ? -6.561 -6.112 3.515 1.00 82.19 102 LYS A N 1
ATOM 813 C CA . LYS A 1 102 ? -6.333 -7.446 2.953 1.00 82.19 102 LYS A CA 1
ATOM 814 C C . LYS A 1 102 ? -5.498 -7.310 1.684 1.00 82.19 102 LYS A C 1
ATOM 816 O O . LYS A 1 102 ? -5.835 -6.492 0.838 1.00 82.19 102 LYS A O 1
ATOM 821 N N . LEU A 1 103 ? -4.410 -8.072 1.536 1.00 84.75 103 LEU A N 1
ATOM 822 C CA . LEU A 1 103 ? -3.567 -8.025 0.332 1.00 84.75 103 LEU A CA 1
ATOM 823 C C . LEU A 1 103 ? -3.824 -9.277 -0.519 1.00 84.75 103 LEU A C 1
ATOM 825 O O . LEU A 1 103 ? -3.434 -10.378 -0.143 1.00 84.75 103 LEU A O 1
ATOM 829 N N . ILE A 1 104 ? -4.447 -9.127 -1.686 1.00 82.50 104 ILE A N 1
ATOM 830 C CA . ILE A 1 104 ? -4.763 -10.260 -2.573 1.00 82.50 104 ILE A CA 1
ATOM 831 C C . ILE A 1 104 ? -3.866 -10.286 -3.806 1.00 82.50 104 ILE A C 1
ATOM 833 O O . ILE A 1 104 ? -3.250 -9.284 -4.168 1.00 82.50 104 ILE A O 1
ATOM 837 N N . ASN A 1 105 ? -3.793 -11.455 -4.448 1.00 82.38 105 ASN A N 1
ATOM 838 C CA . ASN A 1 105 ? -3.024 -11.684 -5.677 1.00 82.38 105 ASN A CA 1
ATOM 839 C C . ASN A 1 105 ? -1.538 -11.289 -5.586 1.00 82.38 105 ASN A C 1
ATOM 841 O O . ASN A 1 105 ? -0.907 -10.978 -6.595 1.00 82.38 105 ASN A O 1
ATOM 845 N N . ILE A 1 106 ? -0.956 -11.330 -4.384 1.00 83.56 106 ILE A N 1
ATOM 846 C CA . ILE A 1 106 ? 0.477 -11.093 -4.200 1.00 83.56 106 ILE A CA 1
ATOM 847 C C . ILE A 1 106 ? 1.296 -12.260 -4.765 1.00 83.56 106 ILE A C 1
ATOM 849 O O . ILE A 1 106 ? 0.913 -13.430 -4.669 1.00 83.56 106 ILE A O 1
ATOM 853 N N . THR A 1 107 ? 2.437 -11.942 -5.372 1.00 84.38 107 THR A N 1
ATOM 854 C CA . THR A 1 107 ? 3.432 -12.944 -5.771 1.00 84.38 107 THR A CA 1
ATOM 855 C C . THR A 1 107 ? 4.358 -13.259 -4.597 1.00 84.38 107 THR A C 1
ATOM 857 O O . THR A 1 107 ? 4.572 -12.405 -3.739 1.00 84.38 107 THR A O 1
ATOM 860 N N . ASP A 1 108 ? 4.972 -14.445 -4.590 1.00 83.62 108 ASP A N 1
ATOM 861 C CA . ASP A 1 108 ? 5.873 -14.888 -3.512 1.00 83.62 108 ASP A CA 1
ATOM 862 C C . ASP A 1 108 ? 7.024 -13.890 -3.253 1.00 83.62 108 ASP A C 1
ATOM 864 O O . ASP A 1 108 ? 7.451 -13.688 -2.119 1.00 83.62 108 ASP A O 1
ATOM 868 N N . ASN A 1 109 ? 7.512 -13.217 -4.303 1.00 85.00 109 ASN A N 1
ATOM 869 C CA . ASN A 1 109 ? 8.540 -12.181 -4.181 1.00 85.00 109 ASN A CA 1
ATOM 870 C C . ASN A 1 109 ? 8.007 -10.923 -3.474 1.00 85.00 109 ASN A C 1
ATOM 872 O O . ASN A 1 109 ? 8.657 -10.381 -2.583 1.00 85.00 109 ASN A O 1
ATOM 876 N N . VAL A 1 110 ? 6.808 -10.464 -3.848 1.00 86.69 110 VAL A N 1
ATOM 877 C CA . VAL A 1 110 ? 6.167 -9.311 -3.199 1.00 86.69 110 VAL A CA 1
ATOM 878 C C . VAL A 1 110 ? 5.880 -9.625 -1.733 1.00 86.69 110 VAL A C 1
ATOM 880 O O . VAL A 1 110 ? 6.203 -8.811 -0.872 1.00 86.69 110 VAL A O 1
ATOM 883 N N . GLU A 1 111 ? 5.350 -10.814 -1.442 1.00 85.00 111 GLU A N 1
ATOM 884 C CA . GLU A 1 111 ? 5.106 -11.287 -0.077 1.00 85.00 111 GLU A CA 1
ATOM 885 C C . GLU A 1 111 ? 6.391 -11.298 0.754 1.00 85.00 111 GLU A C 1
ATOM 887 O O . GLU A 1 111 ? 6.423 -10.735 1.848 1.00 85.00 111 GLU A O 1
ATOM 892 N N . TYR A 1 112 ? 7.472 -11.869 0.212 1.00 85.12 112 TYR A N 1
ATOM 893 C CA . TYR A 1 112 ? 8.771 -11.905 0.875 1.00 85.12 112 TYR A CA 1
ATOM 894 C C . TYR A 1 112 ? 9.265 -10.499 1.236 1.00 85.12 112 TYR A C 1
ATOM 896 O O . TYR A 1 112 ? 9.645 -10.257 2.381 1.00 85.12 112 TYR A O 1
ATOM 904 N N . ILE A 1 113 ? 9.226 -9.553 0.294 1.00 87.38 113 ILE A N 1
ATOM 905 C CA . ILE A 1 113 ? 9.695 -8.180 0.527 1.00 87.38 113 ILE A CA 1
ATOM 906 C C . ILE A 1 113 ? 8.816 -7.468 1.559 1.00 87.38 113 ILE A C 1
ATOM 908 O O . ILE A 1 113 ? 9.345 -6.826 2.467 1.00 87.38 113 ILE A O 1
ATOM 912 N N . VAL A 1 114 ? 7.490 -7.610 1.461 1.00 86.25 114 VAL A N 1
ATOM 913 C CA . VAL A 1 114 ? 6.545 -7.037 2.431 1.00 86.25 114 VAL A CA 1
ATOM 914 C C . VAL A 1 114 ? 6.817 -7.586 3.832 1.00 86.25 114 VAL A C 1
ATOM 916 O O . VAL A 1 114 ? 6.946 -6.810 4.777 1.00 86.25 114 VAL A O 1
ATOM 919 N N . HIS A 1 115 ? 6.995 -8.903 3.963 1.00 83.00 115 HIS A N 1
ATOM 920 C CA . HIS A 1 115 ? 7.318 -9.546 5.233 1.00 83.00 115 HIS A CA 1
ATOM 921 C C . HIS A 1 115 ? 8.654 -9.057 5.810 1.00 83.00 115 HIS A C 1
ATOM 923 O O . HIS A 1 115 ? 8.738 -8.784 7.005 1.00 83.00 115 HIS A O 1
ATOM 929 N N . GLN A 1 116 ? 9.704 -8.926 4.990 1.00 83.38 116 GLN A N 1
ATOM 930 C CA . GLN A 1 116 ? 11.005 -8.427 5.456 1.00 83.38 116 GLN A CA 1
ATOM 931 C C . GLN A 1 116 ? 10.904 -6.998 5.997 1.00 83.38 116 GLN A C 1
ATOM 933 O O . GLN A 1 116 ? 11.370 -6.728 7.100 1.00 83.38 116 GLN A O 1
ATOM 938 N N . VAL A 1 117 ? 10.261 -6.095 5.254 1.00 84.56 117 VAL A N 1
ATOM 939 C CA . VAL A 1 117 ? 10.132 -4.687 5.656 1.00 84.56 117 VAL A CA 1
ATOM 940 C C . VAL A 1 117 ? 9.294 -4.549 6.929 1.00 84.56 117 VAL A C 1
ATOM 942 O O . VAL A 1 117 ? 9.713 -3.873 7.868 1.00 84.56 117 VAL A O 1
ATOM 945 N N . ILE A 1 118 ? 8.155 -5.245 7.012 1.00 79.12 118 ILE A N 1
ATOM 946 C CA . ILE A 1 118 ? 7.303 -5.235 8.212 1.00 79.12 118 ILE A CA 1
ATOM 947 C C . ILE A 1 118 ? 8.038 -5.848 9.411 1.00 79.12 118 ILE A C 1
ATOM 949 O O . ILE A 1 118 ? 7.989 -5.294 10.507 1.00 79.12 118 ILE A O 1
ATOM 953 N N . GLY A 1 119 ? 8.761 -6.955 9.216 1.00 71.81 119 GLY A N 1
ATOM 954 C CA . GLY A 1 119 ? 9.521 -7.619 10.278 1.00 71.81 119 GLY A CA 1
ATOM 955 C C . GLY A 1 119 ? 10.660 -6.771 10.856 1.00 71.81 119 GLY A C 1
ATOM 956 O O . GLY A 1 119 ? 11.068 -6.988 11.995 1.00 71.81 119 GLY A O 1
ATOM 957 N N . MET A 1 120 ? 11.157 -5.790 10.097 1.00 72.44 120 MET A N 1
ATOM 958 C CA . MET A 1 120 ? 12.173 -4.831 10.543 1.00 72.44 120 MET A CA 1
ATOM 959 C C . MET A 1 120 ? 11.586 -3.597 11.249 1.00 72.44 120 MET A C 1
ATOM 961 O O . MET A 1 120 ? 12.348 -2.784 11.784 1.00 72.44 120 MET A O 1
ATOM 965 N N . ALA A 1 121 ? 10.259 -3.432 11.276 1.00 66.31 121 ALA A N 1
ATOM 966 C CA . ALA A 1 121 ? 9.627 -2.325 11.981 1.00 66.31 121 ALA A CA 1
ATOM 967 C C . ALA A 1 121 ? 9.888 -2.435 13.495 1.00 66.31 121 ALA A C 1
ATOM 969 O O . ALA A 1 121 ? 9.690 -3.482 14.111 1.00 66.31 121 ALA A O 1
ATOM 970 N N . LYS A 1 122 ? 10.343 -1.332 14.108 1.00 53.16 122 LYS A N 1
ATOM 971 C CA . LYS A 1 122 ? 10.751 -1.278 15.529 1.00 53.16 122 LYS A CA 1
ATOM 972 C C . LYS A 1 122 ? 9.625 -1.619 16.509 1.00 53.16 122 LYS A C 1
ATOM 974 O O . LYS A 1 122 ? 9.902 -2.035 17.629 1.00 53.16 122 LYS A O 1
ATOM 979 N N . GLU A 1 123 ? 8.381 -1.436 16.087 1.00 57.41 123 GLU A N 1
ATOM 980 C CA . GLU A 1 123 ? 7.184 -1.802 16.831 1.00 57.41 123 GLU A CA 1
ATOM 981 C C . GLU A 1 123 ? 6.441 -2.865 16.025 1.00 57.41 123 GLU A C 1
ATOM 983 O O . GLU A 1 123 ? 6.037 -2.612 14.888 1.00 57.41 123 GLU A O 1
ATOM 988 N N . GLN A 1 124 ? 6.252 -4.054 16.603 1.00 49.06 124 GLN A N 1
ATOM 989 C CA . GLN A 1 124 ? 5.386 -5.072 16.011 1.00 49.06 124 GLN A CA 1
ATOM 990 C C . GLN A 1 124 ? 3.928 -4.640 16.171 1.00 49.06 124 GLN A C 1
ATOM 992 O O . GLN A 1 124 ? 3.238 -5.028 17.113 1.00 49.06 124 GLN A O 1
ATOM 997 N N . LYS A 1 125 ? 3.476 -3.772 15.268 1.00 48.62 125 LYS A N 1
ATOM 998 C CA . LYS A 1 125 ? 2.082 -3.347 15.188 1.00 48.62 125 LYS A CA 1
ATOM 999 C C . LYS A 1 125 ? 1.238 -4.512 14.652 1.00 48.62 125 LYS A C 1
ATOM 1001 O O . LYS A 1 125 ? 1.705 -5.326 13.855 1.00 48.62 125 LYS A O 1
ATOM 1006 N N . ARG A 1 126 ? -0.003 -4.629 15.133 1.00 46.38 126 ARG A N 1
ATOM 1007 C CA . ARG A 1 126 ? -0.928 -5.698 14.731 1.00 46.38 126 ARG A CA 1
ATOM 1008 C C . ARG A 1 126 ? -1.458 -5.415 13.331 1.00 46.38 126 ARG A C 1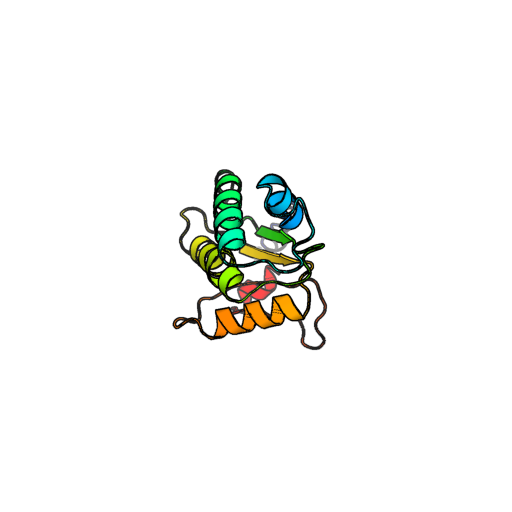
ATOM 1010 O O . ARG A 1 126 ? -2.424 -4.674 13.178 1.00 46.38 126 ARG A O 1
ATOM 1017 N N . TYR A 1 127 ? -0.813 -5.958 12.309 1.00 49.16 127 TYR A N 1
ATOM 1018 C CA . TYR A 1 127 ? -1.348 -5.895 10.957 1.00 49.16 127 TYR A CA 1
ATOM 1019 C C . TYR A 1 127 ? -2.037 -7.216 10.631 1.00 49.16 127 TYR A C 1
ATOM 1021 O O . TYR A 1 127 ? -1.413 -8.278 10.604 1.00 49.16 127 TYR A O 1
ATOM 1029 N N . ILE A 1 128 ? -3.343 -7.153 10.388 1.00 49.22 128 ILE A N 1
ATOM 1030 C CA . ILE A 1 128 ? -4.040 -8.241 9.713 1.00 49.22 128 ILE A CA 1
ATOM 1031 C C . ILE A 1 128 ? -3.789 -7.997 8.234 1.00 49.22 128 ILE A C 1
ATOM 1033 O O . ILE A 1 128 ? -4.181 -6.968 7.702 1.00 49.22 128 ILE A O 1
ATOM 1037 N N . VAL A 1 129 ? -3.054 -8.900 7.600 1.00 52.84 129 VAL A N 1
ATOM 1038 C CA . VAL A 1 129 ? -2.885 -8.944 6.151 1.00 52.84 129 VAL A CA 1
ATOM 1039 C C . VAL A 1 129 ? -3.257 -10.356 5.765 1.00 52.84 129 VAL A C 1
ATOM 1041 O O . VAL A 1 129 ? -2.530 -11.286 6.082 1.00 52.84 129 VAL A O 1
ATOM 1044 N N . MET A 1 130 ? -4.409 -10.536 5.134 1.00 52.78 130 MET A N 1
ATOM 1045 C CA . MET A 1 130 ? -4.774 -11.841 4.589 1.00 52.78 130 MET A CA 1
ATOM 1046 C C . MET A 1 130 ? -4.255 -11.947 3.169 1.00 52.78 130 MET A C 1
ATOM 1048 O O . MET A 1 130 ? -4.417 -11.000 2.400 1.00 52.78 130 MET A O 1
ATOM 1052 N N . THR A 1 131 ? -3.694 -13.099 2.824 1.00 52.75 131 THR A N 1
ATOM 1053 C CA . THR A 1 131 ? -3.230 -13.419 1.476 1.00 52.75 131 THR A CA 1
ATOM 1054 C C . THR A 1 131 ? -4.079 -14.582 0.951 1.00 52.75 131 THR A C 1
ATOM 1056 O O . THR A 1 131 ? -4.300 -15.566 1.648 1.00 52.75 131 THR A O 1
ATOM 1059 N N . ASP A 1 132 ? -4.640 -14.456 -0.258 1.00 44.16 132 ASP A N 1
ATOM 1060 C CA . ASP A 1 132 ? -5.632 -15.414 -0.803 1.00 44.16 132 ASP A CA 1
ATOM 1061 C C . ASP A 1 132 ? -5.039 -16.778 -1.201 1.00 44.16 132 ASP A C 1
ATOM 1063 O O . ASP A 1 132 ? -5.758 -17.699 -1.595 1.00 44.16 132 ASP A O 1
ATOM 1067 N N . ARG A 1 133 ? -3.717 -16.947 -1.112 1.00 45.75 133 ARG A N 1
ATOM 1068 C CA . ARG A 1 133 ? -3.106 -18.256 -1.316 1.00 45.75 133 ARG A CA 1
ATOM 1069 C C . ARG A 1 133 ? -3.223 -19.029 -0.012 1.00 45.75 133 ARG A C 1
ATOM 1071 O O . ARG A 1 133 ? -2.748 -18.580 1.023 1.00 45.75 133 ARG A O 1
ATOM 1078 N N . LEU A 1 134 ? -3.781 -20.240 -0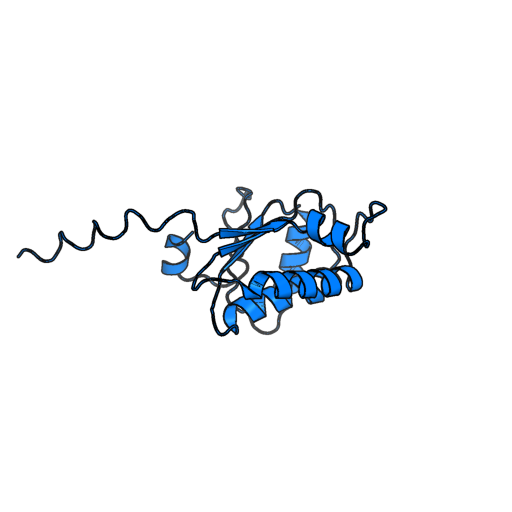.088 1.00 40.53 134 LEU A N 1
ATOM 1079 C CA . LEU A 1 134 ? -3.450 -21.316 0.845 1.00 40.53 134 LEU A CA 1
ATOM 1080 C C . LEU A 1 134 ? -1.934 -21.522 0.757 1.00 40.53 134 LEU A C 1
ATOM 1082 O O . LEU A 1 134 ? -1.435 -22.347 -0.010 1.00 40.53 134 LEU A O 1
ATOM 1086 N N . CYS A 1 135 ? -1.187 -20.699 1.489 1.00 38.81 135 CYS A N 1
ATOM 1087 C CA . CYS A 1 135 ? 0.230 -20.873 1.691 1.00 38.81 135 CYS A CA 1
ATOM 1088 C C . CYS A 1 135 ? 0.408 -22.299 2.204 1.00 38.81 135 CYS A C 1
ATOM 1090 O O . CYS A 1 135 ? -0.408 -22.795 2.986 1.00 38.81 135 CYS A O 1
ATOM 1092 N N . LYS A 1 136 ? 1.506 -22.960 1.833 1.00 37.03 136 LYS A N 1
ATOM 1093 C CA . LYS A 1 136 ? 1.874 -24.256 2.429 1.00 37.03 136 LYS A CA 1
ATOM 1094 C C . LYS A 1 136 ? 1.959 -24.204 3.975 1.00 37.03 136 LYS A C 1
ATOM 1096 O O . LYS A 1 136 ? 2.064 -25.258 4.588 1.00 37.03 136 LYS A O 1
ATOM 1101 N N . ASN A 1 137 ? 1.842 -23.006 4.569 1.00 36.44 137 ASN A N 1
ATOM 1102 C CA . ASN A 1 137 ? 1.865 -22.692 5.995 1.00 36.44 137 ASN A CA 1
ATOM 1103 C C . ASN A 1 137 ? 0.621 -21.932 6.537 1.00 36.44 137 ASN A C 1
ATOM 1105 O O . ASN A 1 137 ? 0.677 -21.422 7.651 1.00 36.44 137 ASN A O 1
ATOM 1109 N N . GLY A 1 138 ? -0.511 -21.885 5.820 1.00 35.66 138 GLY A N 1
ATOM 1110 C CA . GLY A 1 138 ? -1.754 -21.282 6.335 1.00 35.66 138 GLY A CA 1
ATOM 1111 C C . GLY A 1 138 ? -1.789 -19.745 6.315 1.00 35.66 138 GLY A C 1
ATOM 1112 O O . GLY A 1 138 ? -0.829 -19.091 5.919 1.00 35.66 138 GLY A O 1
ATOM 1113 N N . CYS A 1 139 ? -2.943 -19.176 6.679 1.00 38.31 139 CYS A N 1
ATOM 1114 C CA . CYS A 1 139 ? -3.214 -17.735 6.671 1.00 38.31 139 CYS A CA 1
ATOM 1115 C C . CYS A 1 139 ? -2.203 -16.987 7.558 1.00 38.31 139 CYS A C 1
ATOM 1117 O O . CYS A 1 139 ? -2.245 -17.096 8.785 1.00 38.31 139 CYS A O 1
ATOM 1119 N N . HIS A 1 140 ? -1.278 -16.244 6.950 1.00 44.09 140 HIS A N 1
ATOM 1120 C CA . HIS A 1 140 ? -0.277 -15.479 7.685 1.00 44.09 140 HIS A CA 1
ATOM 1121 C C . HIS A 1 140 ? -0.797 -14.082 7.992 1.00 44.09 140 HIS A C 1
ATOM 1123 O O . HIS A 1 140 ? -0.708 -13.175 7.178 1.00 44.09 140 HIS A O 1
ATOM 1129 N N . ALA A 1 141 ? -1.266 -13.903 9.220 1.00 48.31 141 ALA A N 1
ATOM 1130 C CA . ALA A 1 141 ? -1.208 -12.615 9.883 1.00 48.31 141 ALA A CA 1
ATOM 1131 C C . ALA A 1 141 ? 0.196 -12.000 9.747 1.00 48.31 141 ALA A C 1
ATOM 1133 O O . ALA A 1 141 ? 1.159 -12.574 10.261 1.00 48.31 141 ALA A O 1
ATOM 1134 N N . LEU A 1 142 ? 0.347 -10.836 9.117 1.00 50.31 142 LEU A N 1
ATOM 1135 C CA . LEU A 1 142 ? 1.608 -10.088 9.179 1.00 50.31 142 LEU A CA 1
ATOM 1136 C C . LEU A 1 142 ? 1.659 -9.258 10.474 1.00 50.31 142 LEU A C 1
ATOM 1138 O O . LEU A 1 142 ? 1.738 -8.039 10.448 1.00 50.31 142 LEU A O 1
ATOM 1142 N N . GLY A 1 143 ? 1.589 -9.922 11.629 1.00 46.72 143 GLY A N 1
ATOM 1143 C CA . GLY A 1 143 ? 1.535 -9.295 12.953 1.00 46.72 143 GLY A CA 1
ATOM 1144 C C . GLY A 1 143 ? 0.930 -10.228 14.006 1.00 46.72 143 GLY A C 1
ATOM 1145 O O . GLY A 1 143 ? 0.525 -11.348 13.700 1.00 46.72 143 GLY A O 1
ATOM 1146 N N . SER A 1 144 ? 0.862 -9.794 15.267 1.00 41.22 144 SER A N 1
ATOM 1147 C CA . SER A 1 144 ? 0.172 -10.557 16.319 1.00 41.22 144 SER A CA 1
ATOM 1148 C C . SER A 1 144 ? -1.349 -10.388 16.191 1.00 41.22 144 SER A C 1
ATOM 1150 O O . SER A 1 144 ? -1.850 -9.272 16.282 1.00 41.22 144 SER A O 1
ATOM 1152 N N . ILE A 1 145 ? -2.074 -11.492 15.993 1.00 50.81 145 ILE A N 1
ATOM 1153 C CA . ILE A 1 145 ? -3.546 -11.543 15.912 1.00 50.81 145 ILE A CA 1
ATOM 1154 C C . ILE A 1 145 ? -4.103 -12.219 17.170 1.00 50.81 145 ILE A C 1
ATOM 1156 O O . ILE A 1 145 ? -3.575 -13.243 17.609 1.00 50.81 145 ILE A O 1
ATOM 1160 N N . SER A 1 146 ? -5.159 -11.656 17.757 1.00 45.88 146 SER A N 1
ATOM 1161 C CA . SER A 1 146 ? -5.925 -12.284 18.841 1.00 45.88 146 SER A CA 1
ATOM 1162 C C . SER A 1 146 ? -6.891 -13.350 18.310 1.00 45.88 146 SER A C 1
ATOM 1164 O O . SER A 1 146 ? -7.333 -13.284 17.171 1.00 45.88 146 SER A O 1
ATOM 1166 N N . GLU A 1 147 ? -7.259 -14.338 19.131 1.00 47.53 147 GLU A N 1
ATOM 1167 C CA . GLU A 1 147 ? -8.187 -15.412 18.721 1.00 47.53 147 GLU A CA 1
ATOM 1168 C C . GLU A 1 147 ? -9.529 -14.874 18.189 1.00 47.53 147 GLU A C 1
ATOM 1170 O O . GLU A 1 147 ? -10.055 -15.399 17.219 1.00 47.53 147 GLU A O 1
ATOM 1175 N N . MET A 1 148 ? -10.034 -13.772 18.750 1.00 41.12 148 MET A N 1
ATOM 1176 C CA . MET A 1 148 ? -11.283 -13.138 18.307 1.00 41.12 148 MET A CA 1
ATOM 1177 C C . MET A 1 148 ? -11.155 -12.482 16.924 1.00 41.12 148 MET A C 1
ATOM 1179 O O . MET A 1 148 ? -12.101 -12.472 16.147 1.00 41.12 148 MET A O 1
ATOM 1183 N N . GLU A 1 149 ? -9.971 -11.965 16.595 1.00 42.25 149 GLU A N 1
ATOM 1184 C CA . GLU A 1 149 ? -9.675 -11.389 15.282 1.00 42.25 149 GLU A CA 1
ATOM 1185 C C . GLU A 1 149 ? -9.486 -12.464 14.209 1.00 42.25 149 GLU A C 1
ATOM 1187 O O . GLU A 1 149 ? -9.544 -12.106 13.045 1.00 42.25 149 GLU A O 1
ATOM 1192 N N . LYS A 1 150 ? -9.288 -13.746 14.567 1.00 48.38 150 LYS A N 1
ATOM 1193 C CA . LYS A 1 150 ? -9.288 -14.873 13.613 1.00 48.38 150 LYS A CA 1
ATOM 1194 C C . LYS A 1 150 ? -10.695 -15.269 13.167 1.00 48.38 150 LYS A C 1
ATOM 1196 O O . LYS A 1 150 ? -10.832 -15.773 12.064 1.00 48.38 150 LYS A O 1
ATOM 1201 N N . ASP A 1 151 ? -11.705 -15.038 14.005 1.00 37.97 151 ASP A N 1
ATOM 1202 C CA . ASP A 1 151 ? -13.104 -15.397 13.721 1.00 37.97 151 ASP A CA 1
ATOM 1203 C C . ASP A 1 151 ? -13.808 -14.387 12.792 1.00 37.97 151 ASP A C 1
ATOM 1205 O O . ASP A 1 151 ? -14.855 -14.694 12.227 1.00 37.97 151 ASP A O 1
ATOM 1209 N N . ILE A 1 152 ? -13.242 -13.185 12.623 1.00 44.22 152 ILE A N 1
ATOM 1210 C CA . ILE A 1 152 ? -13.710 -12.159 11.669 1.00 44.22 152 ILE A CA 1
ATOM 1211 C C . ILE A 1 152 ? -13.204 -12.468 10.236 1.00 44.22 152 ILE A C 1
ATOM 1213 O O . ILE A 1 152 ? -13.651 -11.847 9.273 1.00 44.22 152 ILE A O 1
ATOM 1217 N N . ILE A 1 153 ? -12.274 -13.427 10.099 1.00 44.28 153 ILE A N 1
ATOM 1218 C CA . ILE A 1 153 ? -11.521 -13.765 8.876 1.00 44.28 153 ILE A CA 1
ATOM 1219 C C . ILE A 1 153 ? -12.168 -14.896 8.085 1.00 44.28 153 ILE A C 1
ATOM 1221 O O . ILE A 1 153 ? -12.392 -15.977 8.671 1.00 44.28 153 ILE A O 1
#

Secondary structure (DSSP, 8-state):
--SSSSSSSSSS---TT-EEEEEHHHHHHHTTTTSS--SEE-HHHHHHHHHHHHHHGGGPPTT-EEEEE-TT--EE-HHHIIIIIHHHHHHHHHSSS--EEEEES--HHHHHHHHHHHHT-SS--------SS--TT----SS---HHHHTT-

Radius of gyration: 17.24 Å; chains: 1; bounding box: 47×34×52 Å